Protein AF-A0A959GYQ3-F1 (afdb_monomer_lite)

Foldseek 3Di:
DEELLPVVVVVVCCVVQVVCCVVPVDDDDDDYPPDADQQAPDPVGHPVVPDDPVNNVSNVVRPNLVSVLVVCCVVVVDPNVVSVVVVVVVVVVVVVVVVVVVVVVCVVVVD

Sequence (111 aa):
TVKAWDYPALCQAYQDGIGAMRKTHRPAVFHIQEVTQQLGHSTSGDHRRYKSPERLAFEEAYDCNRRMADWIVASGIAAADEVETIQAEAKQEAGEAARRAYRAYHDRVGG

Secondary structure (DSSP, 8-state):
-EETT-HHHHHHHHHHHHHHHHHH-------EES----S-SSTT--GGGTS-HHHHHHHHHT-HHHHHHHHHHHTTSS-HHHHHHHHHHHHHHHHHHHHHHHHHHHHHH--

pLDDT: mean 95.06, std 6.35, range [51.12, 98.56]

Radius of gyration: 19.45 Å; chains: 1; bounding box: 42×36×54 Å

Structure (mmCIF, N/CA/C/O backbone):
data_AF-A0A959GYQ3-F1
#
_entry.id   AF-A0A959GYQ3-F1
#
loop_
_atom_site.group_PDB
_atom_site.id
_atom_site.type_symbol
_atom_site.label_atom_id
_atom_site.label_alt_id
_atom_site.label_comp_id
_atom_site.label_asym_id
_atom_site.label_entity_id
_atom_site.label_seq_id
_atom_site.pdbx_PDB_ins_code
_atom_site.Cartn_x
_atom_site.Cartn_y
_atom_site.Cartn_z
_atom_site.occupancy
_atom_site.B_iso_or_equiv
_atom_site.auth_seq_id
_atom_site.auth_comp_id
_atom_site.auth_asym_id
_atom_site.auth_atom_id
_atom_site.pdbx_PDB_model_num
ATOM 1 N N . THR A 1 1 ? -2.364 5.996 17.010 1.00 94.69 1 THR A N 1
ATOM 2 C CA . THR A 1 1 ? -1.274 5.432 16.190 1.00 94.69 1 THR A CA 1
ATOM 3 C C . THR A 1 1 ? -1.659 4.035 15.776 1.00 94.69 1 THR A C 1
ATOM 5 O O . THR A 1 1 ? -2.211 3.343 16.619 1.00 94.69 1 THR A O 1
ATOM 8 N N . VAL A 1 2 ? -1.419 3.641 14.524 1.00 97.38 2 VAL A N 1
ATOM 9 C CA . VAL A 1 2 ? -1.805 2.321 13.975 1.00 97.38 2 VAL A CA 1
ATOM 10 C C . VAL A 1 2 ? -0.711 1.811 13.031 1.00 97.38 2 VAL A C 1
ATOM 12 O O . VAL A 1 2 ? 0.047 2.621 12.496 1.00 97.38 2 VAL A O 1
ATOM 15 N N . LYS A 1 3 ? -0.593 0.493 12.845 1.00 98.06 3 LYS A N 1
ATOM 16 C CA . LYS A 1 3 ? 0.348 -0.115 11.890 1.00 98.06 3 LYS A CA 1
ATOM 17 C C . LYS A 1 3 ? -0.231 -0.117 10.474 1.00 98.06 3 LYS A C 1
ATOM 19 O O . LYS A 1 3 ? -1.415 -0.366 10.293 1.00 98.06 3 LYS A O 1
ATOM 24 N N . ALA A 1 4 ? 0.607 0.149 9.476 1.00 97.44 4 ALA A N 1
ATOM 25 C CA . ALA A 1 4 ? 0.194 0.295 8.078 1.00 97.44 4 ALA A CA 1
ATOM 26 C C . ALA A 1 4 ? -0.340 -0.994 7.436 1.00 97.44 4 ALA A C 1
ATOM 28 O O . ALA A 1 4 ? -1.083 -0.928 6.464 1.00 97.44 4 ALA A O 1
ATOM 29 N N . TRP A 1 5 ? 0.057 -2.151 7.959 1.00 96.94 5 TRP A N 1
ATOM 30 C CA . TRP A 1 5 ? -0.331 -3.465 7.449 1.00 96.94 5 TRP A CA 1
ATOM 31 C C . TRP A 1 5 ? -1.527 -4.076 8.205 1.00 96.94 5 TRP A C 1
ATOM 33 O O . TRP A 1 5 ? -2.019 -5.129 7.807 1.00 96.94 5 TRP A O 1
ATOM 43 N N . ASP A 1 6 ? -2.007 -3.430 9.277 1.00 97.50 6 ASP A N 1
ATOM 44 C CA . ASP A 1 6 ? -3.168 -3.863 10.067 1.00 97.50 6 ASP A CA 1
ATOM 45 C C . ASP A 1 6 ? -4.440 -3.179 9.547 1.00 97.50 6 ASP A C 1
ATOM 47 O O . ASP A 1 6 ? -4.909 -2.166 10.075 1.00 97.50 6 ASP A O 1
ATOM 51 N N . TYR A 1 7 ? -4.972 -3.714 8.448 1.00 97.06 7 TYR A N 1
ATOM 52 C CA . TYR A 1 7 ? -6.160 -3.181 7.781 1.00 97.06 7 TYR A CA 1
ATOM 53 C C . TYR A 1 7 ? -7.400 -3.093 8.686 1.00 97.06 7 TYR A C 1
ATOM 55 O O . TYR A 1 7 ? -8.036 -2.034 8.677 1.00 97.06 7 TYR A O 1
ATOM 63 N N . PRO A 1 8 ? -7.734 -4.103 9.519 1.00 96.56 8 PRO A N 1
ATOM 64 C CA . PRO A 1 8 ? -8.810 -3.972 10.498 1.00 96.56 8 PRO A CA 1
ATOM 65 C C . PRO A 1 8 ? -8.632 -2.765 11.427 1.00 96.56 8 PRO A C 1
ATOM 67 O O . PRO A 1 8 ? -9.551 -1.952 11.565 1.00 96.56 8 PRO A O 1
ATOM 70 N N . ALA A 1 9 ? -7.448 -2.600 12.030 1.00 97.69 9 ALA A N 1
ATOM 71 C CA . ALA A 1 9 ? -7.199 -1.491 12.946 1.00 97.69 9 ALA A CA 1
ATOM 72 C C . ALA A 1 9 ? -7.190 -0.132 12.231 1.00 97.69 9 ALA A C 1
ATOM 74 O O . ALA A 1 9 ? -7.633 0.865 12.807 1.00 97.69 9 ALA A O 1
ATOM 75 N N . LEU A 1 10 ? -6.717 -0.073 10.981 1.00 98.00 10 LEU A N 1
ATOM 76 C CA . LEU A 1 10 ? -6.777 1.133 10.152 1.00 98.00 10 LEU A CA 1
ATOM 77 C C . LEU A 1 10 ? -8.225 1.538 9.878 1.00 98.00 10 LEU A C 1
ATOM 79 O O . LEU A 1 10 ? -8.593 2.686 10.137 1.00 98.00 10 LEU A O 1
ATOM 83 N N . CYS A 1 11 ? -9.055 0.602 9.409 1.00 97.50 11 CYS A N 1
ATOM 84 C CA . CYS A 1 11 ? -10.473 0.846 9.166 1.00 97.50 11 CYS A CA 1
ATOM 85 C C . CYS A 1 11 ? -11.171 1.352 10.432 1.00 97.50 11 CYS A C 1
ATOM 87 O O . CYS A 1 11 ? -11.847 2.379 10.374 1.00 97.50 11 CYS A O 1
ATOM 89 N N . GLN A 1 12 ? -10.948 0.693 11.572 1.00 98.00 12 GLN A N 1
ATOM 90 C CA . GLN A 1 12 ? -11.537 1.092 12.849 1.00 98.00 12 GLN A CA 1
ATOM 91 C C . GLN A 1 12 ? -11.087 2.499 13.268 1.00 98.00 12 GLN A C 1
ATOM 93 O O . GLN A 1 12 ? -11.917 3.365 13.545 1.00 98.00 12 GLN A O 1
ATOM 98 N N . ALA A 1 13 ? -9.777 2.768 13.250 1.00 97.94 13 ALA A N 1
ATOM 99 C CA . ALA A 1 13 ? -9.236 4.068 13.632 1.00 97.94 13 ALA A CA 1
ATOM 100 C C . ALA A 1 13 ? -9.780 5.202 12.756 1.00 97.94 13 ALA A C 1
ATOM 102 O O . ALA A 1 13 ? -10.132 6.265 13.275 1.00 97.94 13 ALA A O 1
ATOM 103 N N . TYR A 1 14 ? -9.876 4.986 11.440 1.00 98.19 14 TYR A N 1
ATOM 104 C CA . TYR A 1 14 ? -10.447 5.978 10.537 1.00 98.19 14 TYR A CA 1
ATOM 105 C C . TYR A 1 14 ? -11.939 6.184 10.788 1.00 98.19 14 TYR A C 1
ATOM 107 O O . TYR A 1 14 ? -12.368 7.333 10.872 1.00 98.19 14 TYR A O 1
ATOM 115 N N . GLN A 1 15 ? -12.722 5.117 10.957 1.00 98.25 15 GLN A N 1
ATOM 116 C CA . GLN A 1 15 ? -14.156 5.221 11.239 1.00 98.25 15 GLN A CA 1
ATOM 117 C C . GLN A 1 15 ? -14.424 6.006 12.529 1.00 98.25 15 GLN A C 1
ATOM 119 O O . GLN A 1 15 ? -15.172 6.989 12.504 1.00 98.25 15 GLN A O 1
ATOM 124 N N . ASP A 1 16 ? -13.757 5.645 13.625 1.00 97.75 16 ASP A N 1
ATOM 125 C CA . ASP A 1 16 ? -13.942 6.292 14.925 1.00 97.75 16 ASP A CA 1
ATOM 126 C C . ASP A 1 16 ? -13.477 7.745 14.907 1.00 97.75 16 ASP A C 1
ATOM 128 O O . ASP A 1 16 ? -14.197 8.654 15.335 1.00 97.75 16 ASP A O 1
ATOM 132 N N . GLY A 1 17 ? -12.277 7.984 14.373 1.00 97.56 17 GLY A N 1
ATOM 133 C CA . GLY A 1 17 ? -11.697 9.316 14.321 1.00 97.56 17 GLY A CA 1
ATOM 134 C C . GLY A 1 17 ? -12.511 10.254 13.432 1.00 97.56 17 GLY A C 1
ATOM 135 O O . GLY A 1 17 ? -12.835 11.364 13.852 1.00 97.56 17 GLY A O 1
ATOM 136 N N . ILE A 1 18 ? -12.927 9.809 12.241 1.00 98.19 18 ILE A N 1
ATOM 137 C CA . ILE A 1 18 ? -13.803 10.596 11.358 1.00 98.19 18 ILE A CA 1
ATOM 138 C C . ILE A 1 18 ? -15.158 10.848 12.024 1.00 98.19 18 ILE A C 1
ATOM 140 O O . ILE A 1 18 ? -15.658 11.975 11.977 1.00 98.19 18 ILE A O 1
ATOM 144 N N . GLY A 1 19 ? -15.737 9.840 12.681 1.00 98.38 19 GLY A N 1
ATOM 145 C CA . GLY A 1 19 ? -16.982 9.982 13.433 1.00 98.38 19 GLY A CA 1
ATOM 146 C C . GLY A 1 19 ? -16.887 11.048 14.528 1.00 98.38 19 GLY A C 1
ATOM 147 O O . GLY A 1 19 ? -17.776 11.895 14.651 1.00 98.38 19 GLY A O 1
ATOM 148 N N . ALA A 1 20 ? -15.788 11.065 15.284 1.00 98.12 20 ALA A N 1
ATOM 149 C CA . ALA A 1 20 ? -15.531 12.072 16.308 1.00 98.12 20 ALA A CA 1
ATOM 150 C C . ALA A 1 20 ? -15.340 13.475 15.712 1.00 98.12 20 ALA A C 1
ATOM 152 O O . ALA A 1 20 ? -15.937 14.436 16.206 1.00 98.12 20 ALA A O 1
ATOM 153 N N . MET A 1 21 ? -14.567 13.609 14.627 1.00 98.50 21 MET A N 1
ATOM 154 C CA . MET A 1 21 ? -14.354 14.898 13.955 1.00 98.50 21 MET A CA 1
ATOM 155 C C . MET A 1 21 ? -15.667 15.484 13.422 1.00 98.50 21 MET A C 1
ATOM 157 O O . MET A 1 21 ? -15.913 16.674 13.589 1.00 98.50 21 MET A O 1
ATOM 161 N N . ARG A 1 22 ? -16.550 14.659 12.840 1.00 98.31 22 ARG A N 1
ATOM 162 C CA . ARG A 1 22 ? -17.858 15.112 12.330 1.00 98.31 22 ARG A CA 1
ATOM 163 C C . ARG A 1 22 ? -18.792 15.624 13.425 1.00 98.31 22 ARG A C 1
ATOM 165 O O . ARG A 1 22 ? -19.571 16.528 13.161 1.00 98.31 22 ARG A O 1
ATOM 172 N N . LYS A 1 23 ? -18.724 15.053 14.631 1.00 98.25 23 LYS A N 1
ATOM 173 C CA . LYS A 1 23 ? -19.550 15.470 15.780 1.00 98.25 23 LYS A CA 1
ATOM 174 C C . LYS A 1 23 ? -18.988 16.696 16.494 1.00 98.25 23 LYS A C 1
ATOM 176 O O . LYS A 1 23 ? -19.741 17.522 16.989 1.00 98.25 23 LYS A O 1
ATOM 181 N N . THR A 1 24 ? -17.665 16.769 16.609 1.00 98.06 24 THR A N 1
ATOM 182 C CA . THR A 1 24 ? -16.990 17.759 17.463 1.00 98.06 24 THR A CA 1
ATOM 183 C C . THR A 1 24 ? -16.411 18.936 16.691 1.00 98.06 24 THR A C 1
ATOM 185 O O . THR A 1 24 ? -16.051 19.933 17.308 1.00 98.06 24 THR A O 1
ATOM 188 N N . HIS A 1 25 ? -16.276 18.817 15.367 1.00 97.38 25 HIS A N 1
ATOM 189 C CA . HIS A 1 25 ? -15.579 19.766 14.493 1.00 97.38 25 HIS A CA 1
ATOM 190 C C . HIS A 1 25 ? -14.126 20.053 14.908 1.00 97.38 25 HIS A C 1
ATOM 192 O O . HIS A 1 25 ? -13.551 21.074 14.534 1.00 97.38 25 HIS A O 1
ATOM 198 N N . ARG A 1 26 ? -13.508 19.146 15.672 1.00 98.06 26 ARG A N 1
ATOM 199 C CA . ARG A 1 26 ? -12.102 19.235 16.077 1.00 98.06 26 ARG A CA 1
ATOM 200 C C . ARG A 1 26 ? -11.246 18.378 15.146 1.00 98.06 26 ARG A C 1
ATOM 202 O O . ARG A 1 26 ? -11.641 17.246 14.883 1.00 98.06 26 ARG A O 1
ATOM 209 N N . PRO A 1 27 ? -10.087 18.862 14.671 1.00 97.38 27 PRO A N 1
ATOM 210 C CA . PRO A 1 27 ? -9.201 18.069 13.827 1.00 97.38 27 PRO A CA 1
ATOM 211 C C . PRO A 1 27 ? -8.534 16.933 14.615 1.00 97.38 27 PRO A C 1
ATOM 213 O O . PRO A 1 27 ? -8.300 17.049 15.821 1.00 97.38 27 PRO A O 1
ATOM 216 N N . ALA A 1 28 ? -8.182 15.856 13.912 1.00 95.94 28 ALA A N 1
ATOM 217 C CA . ALA A 1 28 ? -7.421 14.727 14.438 1.00 95.94 28 ALA A CA 1
ATOM 218 C C . ALA A 1 28 ? -6.178 14.453 13.578 1.00 95.94 28 ALA A C 1
ATOM 220 O 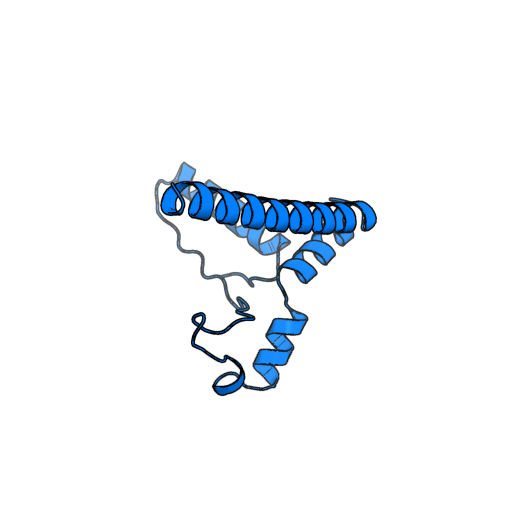O . ALA A 1 28 ? -6.154 14.756 12.385 1.00 95.94 28 ALA A O 1
ATOM 221 N N . VAL A 1 29 ? -5.153 13.850 14.186 1.00 97.44 29 VAL A N 1
ATOM 222 C CA . VAL A 1 29 ? -3.930 13.403 13.505 1.00 97.44 29 VAL A CA 1
ATOM 223 C C . VAL A 1 29 ? -3.809 11.889 13.647 1.00 97.44 29 VAL A C 1
ATOM 225 O O . VAL A 1 29 ? -3.795 11.362 14.760 1.00 97.44 29 VAL A O 1
ATOM 228 N N . PHE A 1 30 ? -3.674 11.189 12.520 1.00 97.88 30 PHE A N 1
ATOM 229 C CA . PHE A 1 30 ? -3.430 9.749 12.483 1.00 97.88 30 PHE A CA 1
ATOM 230 C C . PHE A 1 30 ? -1.956 9.483 12.187 1.00 97.88 30 PHE A C 1
ATOM 232 O O . PHE A 1 30 ? -1.486 9.702 11.076 1.00 97.88 30 PHE A O 1
ATOM 239 N N . HIS A 1 31 ? -1.219 8.989 13.181 1.00 98.12 31 HIS A N 1
ATOM 240 C CA . HIS A 1 31 ? 0.143 8.508 12.966 1.00 98.12 31 HIS A CA 1
ATOM 241 C C . HIS A 1 31 ? 0.101 7.040 12.533 1.00 98.12 31 HIS A C 1
ATOM 243 O O . HIS A 1 31 ? -0.160 6.155 13.356 1.00 98.12 31 HIS A O 1
ATOM 249 N N . ILE A 1 32 ? 0.336 6.801 11.243 1.00 98.19 32 ILE A N 1
ATOM 250 C CA . ILE A 1 32 ? 0.446 5.459 10.671 1.00 98.19 32 ILE A CA 1
ATOM 251 C C . ILE A 1 32 ? 1.919 5.062 10.644 1.00 98.19 32 ILE A C 1
ATOM 253 O O . ILE A 1 32 ? 2.756 5.771 10.089 1.00 98.19 32 ILE A O 1
ATOM 257 N N . GLN A 1 33 ? 2.236 3.952 11.295 1.00 97.69 33 GLN A N 1
ATOM 258 C CA . GLN A 1 33 ? 3.595 3.458 11.483 1.00 97.69 33 GLN A CA 1
ATOM 259 C C . GLN A 1 33 ? 3.877 2.265 10.583 1.00 97.69 33 GLN A C 1
ATOM 261 O O . GLN A 1 33 ? 2.956 1.607 10.113 1.00 97.69 33 GLN A O 1
ATOM 266 N N . GLU A 1 34 ? 5.163 1.950 10.412 1.00 96.25 34 GLU A N 1
ATOM 267 C CA . GLU A 1 34 ? 5.605 0.755 9.679 1.00 96.25 34 GLU A CA 1
ATOM 268 C C . GLU A 1 34 ? 5.144 0.719 8.216 1.00 96.25 34 GLU A C 1
ATOM 270 O O . GLU A 1 34 ? 5.059 -0.337 7.600 1.00 96.25 34 GLU A O 1
ATOM 275 N N . VAL A 1 35 ? 4.900 1.897 7.639 1.00 95.56 35 VAL A N 1
ATOM 276 C CA . VAL A 1 35 ? 4.652 2.042 6.206 1.00 95.56 35 VAL A CA 1
ATOM 277 C C . VAL A 1 35 ? 5.890 1.564 5.445 1.00 95.56 35 VAL A C 1
ATOM 279 O O . VAL A 1 35 ? 7.029 1.924 5.774 1.00 95.56 35 VAL A O 1
ATOM 282 N N . THR A 1 36 ? 5.662 0.733 4.435 1.00 94.44 36 THR A N 1
ATOM 283 C CA . THR A 1 36 ? 6.694 0.190 3.552 1.00 94.44 36 THR A CA 1
ATOM 284 C C . THR A 1 36 ? 6.897 1.101 2.344 1.00 94.44 36 THR A C 1
ATOM 286 O O . THR A 1 36 ? 5.938 1.671 1.831 1.00 94.44 36 THR A O 1
ATOM 289 N N . GLN A 1 37 ? 8.130 1.214 1.844 1.00 92.12 37 GLN A N 1
ATOM 290 C CA . GLN A 1 37 ? 8.436 1.980 0.633 1.00 92.12 37 GLN A CA 1
ATOM 291 C C . GLN A 1 37 ? 9.349 1.161 -0.279 1.00 92.12 37 GLN A C 1
ATOM 293 O O . GLN A 1 37 ? 10.554 1.368 -0.302 1.00 92.12 37 GLN A O 1
ATOM 298 N N . GLN A 1 38 ? 8.785 0.246 -1.054 1.00 87.25 38 GLN A N 1
ATOM 299 C CA . GLN A 1 38 ? 9.562 -0.776 -1.769 1.00 87.25 38 GLN A CA 1
ATOM 300 C C . GLN A 1 38 ? 10.522 -0.239 -2.835 1.00 87.25 38 GLN A C 1
ATOM 302 O O . GLN A 1 38 ? 11.441 -0.933 -3.257 1.00 87.25 38 GLN A O 1
ATOM 307 N N . LEU A 1 39 ? 10.320 1.001 -3.277 1.00 89.44 39 LEU A N 1
ATOM 308 C CA . LEU A 1 39 ? 11.183 1.673 -4.239 1.00 89.44 39 LEU A CA 1
ATOM 309 C C . LEU A 1 39 ? 12.014 2.774 -3.568 1.00 89.44 39 LEU A C 1
ATOM 311 O O . LEU A 1 39 ? 11.798 3.154 -2.414 1.00 89.44 39 LEU A O 1
ATOM 315 N N . GLY A 1 40 ? 12.992 3.296 -4.312 1.00 88.12 40 GLY A N 1
ATOM 316 C CA . GLY A 1 40 ? 13.756 4.476 -3.910 1.00 88.12 40 GLY A CA 1
ATOM 317 C C . GLY A 1 40 ? 12.873 5.686 -3.606 1.00 88.12 40 GLY A C 1
ATOM 318 O O . GLY A 1 40 ? 11.686 5.715 -3.927 1.00 88.12 40 GLY A O 1
ATOM 319 N N . HIS A 1 41 ? 13.464 6.715 -2.992 1.00 90.25 41 HIS A N 1
ATOM 320 C CA . HIS A 1 41 ? 12.789 8.003 -2.781 1.00 90.25 41 HIS A CA 1
ATOM 321 C C . HIS A 1 41 ? 12.240 8.606 -4.086 1.00 90.25 41 HIS A C 1
ATOM 323 O O . HIS A 1 41 ? 11.203 9.260 -4.085 1.00 90.25 41 HIS A O 1
ATOM 329 N N . SER A 1 42 ? 12.923 8.349 -5.200 1.00 90.62 42 SER A N 1
ATOM 330 C CA . SER A 1 42 ? 12.538 8.759 -6.546 1.00 90.62 42 SER A CA 1
ATOM 331 C C . SER A 1 42 ? 13.117 7.783 -7.577 1.00 90.62 42 SER A C 1
ATOM 333 O O . SER A 1 42 ? 13.829 6.838 -7.226 1.00 90.62 42 SER A O 1
ATOM 335 N N . THR A 1 43 ? 12.865 8.043 -8.861 1.00 86.00 43 THR A N 1
ATOM 336 C CA . THR A 1 43 ? 13.398 7.268 -9.994 1.00 86.00 43 THR A CA 1
ATOM 337 C C . THR A 1 43 ? 14.927 7.240 -10.077 1.00 86.00 43 THR A C 1
ATOM 339 O O . THR A 1 43 ? 15.474 6.337 -10.701 1.00 86.00 43 THR A O 1
ATOM 342 N N . SER A 1 44 ? 15.631 8.186 -9.446 1.00 88.00 44 SER A N 1
ATOM 343 C CA . SER A 1 44 ? 17.101 8.231 -9.411 1.00 88.00 44 SER A CA 1
ATOM 344 C C . SER A 1 44 ? 17.718 7.550 -8.182 1.00 88.00 44 SER A C 1
ATOM 346 O O . SER A 1 44 ? 18.941 7.425 -8.1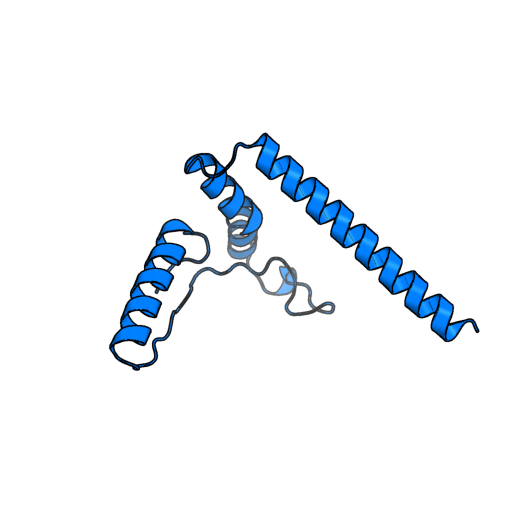00 1.00 88.00 44 SER A O 1
ATOM 348 N N . GLY A 1 45 ? 16.901 7.120 -7.214 1.00 86.38 45 GLY A N 1
ATOM 349 C CA . GLY A 1 45 ? 17.363 6.556 -5.947 1.00 86.38 45 GLY A CA 1
ATOM 350 C C . GLY A 1 45 ? 17.340 5.028 -5.918 1.00 86.38 45 GLY A C 1
ATOM 351 O O . GLY A 1 45 ? 16.324 4.410 -6.224 1.0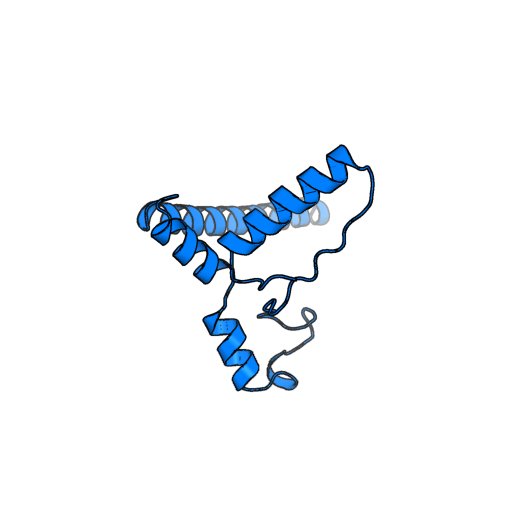0 86.38 45 GLY A O 1
ATOM 352 N N . ASP A 1 46 ? 18.428 4.414 -5.449 1.00 89.31 46 ASP A N 1
ATOM 353 C CA . ASP A 1 46 ? 18.460 2.985 -5.115 1.00 89.31 46 ASP A CA 1
ATOM 354 C C . ASP A 1 46 ? 18.344 2.798 -3.598 1.00 89.31 46 ASP A C 1
ATOM 356 O O . ASP A 1 46 ? 19.275 3.087 -2.843 1.00 89.31 46 ASP A O 1
ATOM 360 N N . HIS A 1 47 ? 17.186 2.308 -3.157 1.00 89.25 47 HIS A N 1
ATOM 361 C CA . HIS A 1 47 ? 16.866 2.097 -1.747 1.00 89.25 47 HIS A CA 1
ATOM 362 C C . HIS A 1 47 ? 17.784 1.085 -1.053 1.00 89.25 47 HIS A C 1
ATOM 364 O O . HIS A 1 47 ? 18.001 1.181 0.155 1.00 89.25 47 HIS A O 1
ATOM 370 N N . ARG A 1 48 ? 18.390 0.164 -1.809 1.00 89.44 48 ARG A N 1
ATOM 371 C CA . ARG A 1 48 ? 19.312 -0.850 -1.278 1.00 89.44 48 ARG A CA 1
ATOM 372 C C . ARG A 1 48 ? 20.630 -0.249 -0.787 1.00 89.44 48 ARG A C 1
ATOM 374 O O . ARG A 1 48 ? 21.374 -0.913 -0.080 1.00 89.44 48 ARG A O 1
ATOM 381 N N . ARG A 1 49 ? 20.923 1.009 -1.139 1.00 92.38 49 ARG A N 1
ATOM 382 C CA . ARG A 1 49 ? 22.130 1.720 -0.685 1.00 92.38 49 ARG A CA 1
ATOM 383 C C . ARG A 1 49 ? 22.029 2.251 0.742 1.00 92.38 49 ARG A C 1
ATOM 385 O O . ARG A 1 49 ? 23.059 2.541 1.336 1.00 92.38 49 ARG A O 1
ATOM 392 N N . TYR A 1 50 ? 20.816 2.438 1.262 1.00 91.69 50 TYR A N 1
ATOM 393 C CA . TYR A 1 50 ? 20.601 3.091 2.560 1.00 91.69 50 TYR A CA 1
ATOM 394 C C . TYR A 1 50 ? 19.637 2.350 3.489 1.00 91.69 50 TYR A C 1
ATOM 396 O O . TYR A 1 50 ? 19.545 2.698 4.664 1.00 91.69 50 TYR A O 1
ATOM 404 N N . LYS A 1 51 ? 18.911 1.338 3.003 1.00 94.75 51 LYS A N 1
ATOM 405 C CA . LYS A 1 51 ? 18.103 0.462 3.856 1.00 94.75 51 LYS A CA 1
ATOM 406 C C . LYS A 1 51 ? 18.923 -0.734 4.308 1.00 94.75 51 LYS A C 1
ATOM 408 O O . LYS A 1 51 ? 19.642 -1.330 3.511 1.00 94.75 51 LYS A O 1
ATOM 413 N N . SER A 1 52 ? 18.782 -1.091 5.580 1.00 96.88 52 SER A N 1
ATOM 414 C CA . SER A 1 52 ? 19.402 -2.300 6.113 1.00 96.88 52 SER A CA 1
ATOM 415 C C . SER A 1 52 ? 18.738 -3.560 5.535 1.00 96.88 52 SER A C 1
ATOM 417 O O . SER A 1 52 ? 17.571 -3.498 5.127 1.00 96.88 52 SER A O 1
ATOM 419 N N . PRO A 1 53 ? 19.432 -4.712 5.522 1.00 96.50 53 PRO A N 1
ATOM 420 C CA . PRO A 1 53 ? 18.846 -5.983 5.097 1.00 96.50 53 PRO A CA 1
ATOM 421 C C . PRO A 1 53 ? 17.556 -6.333 5.851 1.00 96.50 53 PRO A C 1
ATOM 423 O O . PRO A 1 53 ? 16.588 -6.782 5.243 1.00 96.50 53 PRO A O 1
ATOM 426 N N . GLU A 1 54 ? 17.500 -6.050 7.154 1.00 97.00 54 GLU A N 1
ATOM 427 C CA . GLU A 1 54 ? 16.320 -6.295 7.991 1.00 97.00 54 GLU A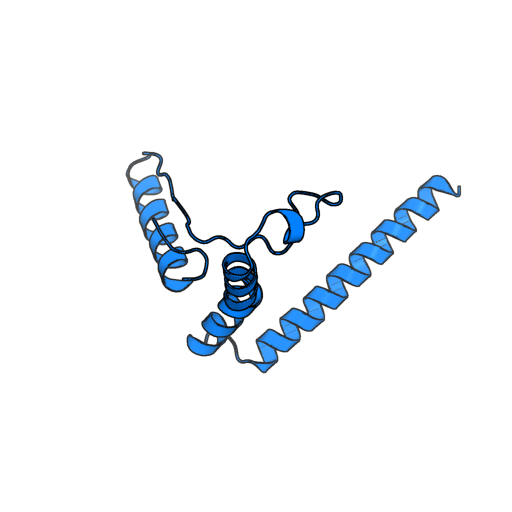 CA 1
ATOM 428 C C . GLU A 1 54 ? 15.142 -5.427 7.548 1.00 97.00 54 GLU A C 1
ATOM 430 O O . GLU A 1 54 ? 14.006 -5.896 7.484 1.00 97.00 54 GLU A O 1
ATOM 435 N N . ARG A 1 55 ? 15.406 -4.161 7.194 1.00 95.94 55 ARG A N 1
ATOM 436 C CA . ARG A 1 55 ? 14.374 -3.257 6.683 1.00 95.94 55 ARG A CA 1
ATOM 437 C C . ARG A 1 55 ? 13.864 -3.700 5.313 1.00 95.94 55 ARG A C 1
ATOM 439 O O . ARG A 1 55 ? 12.666 -3.597 5.071 1.00 95.94 55 ARG A O 1
ATOM 446 N N . LEU A 1 56 ? 14.740 -4.179 4.431 1.00 95.56 56 LEU A N 1
ATOM 447 C CA . LEU A 1 56 ? 14.344 -4.703 3.120 1.00 95.56 56 LEU A CA 1
ATOM 448 C C . LEU A 1 56 ? 13.460 -5.948 3.268 1.00 95.56 56 LEU A C 1
ATOM 450 O O . LEU A 1 56 ? 12.378 -5.995 2.691 1.00 95.56 56 LEU A O 1
ATOM 454 N N . ALA A 1 57 ? 13.872 -6.897 4.114 1.00 95.88 57 ALA A N 1
ATOM 455 C CA . ALA A 1 57 ? 13.094 -8.099 4.406 1.00 95.88 57 ALA A CA 1
ATOM 456 C C . ALA A 1 57 ? 11.734 -7.766 5.041 1.00 95.88 57 ALA A C 1
ATOM 458 O O . ALA A 1 57 ? 10.719 -8.360 4.683 1.00 95.88 57 ALA A O 1
ATOM 459 N N . PHE A 1 58 ? 11.693 -6.780 5.946 1.00 96.38 58 PHE A N 1
ATOM 460 C CA . PHE A 1 58 ? 10.441 -6.275 6.506 1.00 96.38 58 PHE A CA 1
ATOM 461 C C . PHE A 1 58 ? 9.511 -5.727 5.413 1.00 96.38 58 PHE A C 1
ATOM 463 O O . PHE A 1 58 ? 8.337 -6.077 5.378 1.00 96.38 58 PHE A O 1
ATOM 470 N N . GLU A 1 59 ? 10.010 -4.884 4.507 1.00 96.12 59 GLU A N 1
ATOM 471 C CA . GLU A 1 59 ? 9.168 -4.274 3.470 1.00 96.12 59 GLU A CA 1
ATOM 472 C C . GLU A 1 59 ? 8.652 -5.272 2.429 1.00 96.12 59 GLU A C 1
ATOM 474 O O . GLU A 1 59 ? 7.558 -5.083 1.899 1.00 96.12 59 GLU A O 1
ATOM 479 N N . GLU A 1 60 ? 9.407 -6.334 2.155 1.00 94.00 60 GLU A N 1
ATOM 480 C CA . GLU A 1 60 ? 8.953 -7.437 1.309 1.00 94.00 60 GLU A CA 1
ATOM 481 C C . GLU A 1 60 ? 7.901 -8.298 2.021 1.00 94.00 60 GLU A C 1
ATOM 483 O O . GLU A 1 60 ? 6.872 -8.650 1.439 1.00 94.00 60 GLU A O 1
ATOM 488 N N . ALA A 1 61 ? 8.125 -8.601 3.303 1.00 95.06 61 ALA A N 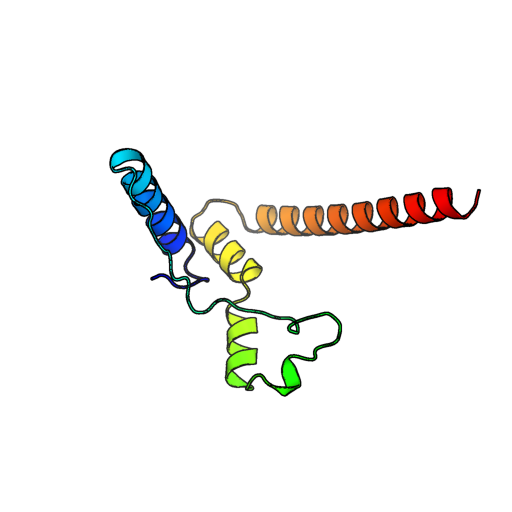1
ATOM 489 C CA . ALA A 1 61 ? 7.189 -9.375 4.108 1.00 95.06 61 ALA A CA 1
ATOM 490 C C . ALA A 1 61 ? 5.872 -8.627 4.356 1.00 95.06 61 ALA A C 1
ATOM 492 O O . ALA A 1 61 ? 4.829 -9.267 4.462 1.00 95.06 61 ALA A O 1
ATOM 493 N N . TYR A 1 62 ? 5.896 -7.300 4.456 1.00 96.44 62 TYR A N 1
ATOM 494 C CA . TYR A 1 62 ? 4.727 -6.463 4.745 1.00 96.44 62 TYR A CA 1
ATOM 495 C C . TYR A 1 62 ? 4.307 -5.591 3.556 1.00 96.44 62 TYR A C 1
ATOM 497 O O . TYR A 1 62 ? 3.730 -4.523 3.752 1.00 96.44 62 TYR A O 1
ATOM 505 N N . ASP A 1 63 ? 4.562 -6.059 2.330 1.00 95.31 63 ASP A N 1
ATOM 506 C CA . ASP A 1 63 ? 3.980 -5.492 1.110 1.00 95.31 63 ASP A CA 1
ATOM 507 C C . ASP A 1 63 ? 2.475 -5.246 1.303 1.00 95.31 63 ASP A C 1
ATOM 509 O O . ASP A 1 63 ? 1.725 -6.152 1.680 1.00 95.31 63 ASP A O 1
ATOM 513 N N . CYS A 1 64 ? 2.037 -4.011 1.058 1.00 95.06 64 CYS A N 1
ATOM 514 C CA . CYS A 1 64 ? 0.661 -3.608 1.312 1.00 95.06 64 CYS A CA 1
ATOM 515 C C . CYS A 1 64 ? -0.345 -4.358 0.429 1.00 95.06 64 CYS A C 1
ATOM 517 O O . CYS A 1 64 ? -1.394 -4.759 0.918 1.00 95.06 64 CYS A O 1
ATOM 519 N N . ASN A 1 65 ? -0.033 -4.628 -0.836 1.00 94.31 65 ASN A N 1
ATOM 520 C CA . ASN A 1 65 ? -0.940 -5.360 -1.717 1.00 94.31 65 ASN A CA 1
ATOM 521 C C . ASN A 1 65 ? -1.098 -6.814 -1.262 1.00 94.31 65 ASN A C 1
ATOM 523 O O . ASN A 1 65 ? -2.216 -7.323 -1.235 1.00 94.31 65 ASN A O 1
ATOM 527 N N . ARG A 1 66 ? -0.006 -7.463 -0.839 1.00 94.69 66 ARG A N 1
ATOM 528 C CA . ARG A 1 66 ? -0.036 -8.829 -0.295 1.00 94.69 66 ARG A CA 1
ATOM 529 C C . ARG A 1 66 ? -0.818 -8.884 1.011 1.00 94.69 66 ARG A C 1
ATOM 531 O O . ARG A 1 66 ? -1.721 -9.697 1.143 1.00 94.69 66 ARG A O 1
ATOM 538 N N . ARG A 1 67 ? -0.524 -7.984 1.955 1.00 96.62 67 ARG A N 1
ATOM 539 C CA . ARG A 1 67 ? -1.212 -7.952 3.256 1.00 96.62 67 ARG A CA 1
ATOM 540 C C . ARG A 1 67 ? -2.687 -7.588 3.129 1.00 96.62 67 ARG A C 1
ATOM 542 O O . ARG A 1 67 ? -3.504 -8.136 3.862 1.00 96.62 67 ARG A O 1
ATOM 549 N N . MET A 1 68 ? -3.034 -6.719 2.183 1.00 96.75 68 MET A N 1
ATOM 550 C CA . MET A 1 68 ? -4.424 -6.404 1.868 1.00 96.75 68 MET A CA 1
ATOM 551 C C . MET A 1 68 ? -5.146 -7.607 1.263 1.00 96.75 68 MET A C 1
ATOM 553 O O . MET A 1 68 ? -6.254 -7.910 1.691 1.00 96.75 68 MET A O 1
ATOM 557 N N . ALA A 1 69 ? -4.525 -8.303 0.305 1.00 97.56 69 ALA A N 1
ATOM 558 C CA . ALA A 1 69 ? -5.083 -9.516 -0.288 1.00 97.56 69 ALA A CA 1
ATOM 559 C C . ALA A 1 69 ? -5.311 -10.606 0.772 1.00 97.56 69 ALA A C 1
ATOM 561 O O . ALA A 1 69 ? -6.420 -11.130 0.871 1.00 97.56 69 ALA A O 1
ATOM 562 N N . ASP A 1 70 ? -4.307 -10.871 1.618 1.00 97.19 70 ASP A N 1
ATOM 563 C CA . ASP A 1 70 ? -4.410 -11.811 2.741 1.00 97.19 70 ASP A CA 1
ATOM 564 C C . ASP A 1 70 ? -5.595 -11.451 3.649 1.00 97.19 70 ASP A C 1
ATOM 566 O O . ASP A 1 70 ? -6.397 -12.311 4.013 1.00 97.19 70 ASP A O 1
ATOM 570 N N . TRP A 1 71 ? -5.726 -10.168 4.003 1.00 97.88 71 TRP A N 1
ATOM 571 C CA . TRP A 1 71 ? -6.811 -9.685 4.850 1.00 97.88 71 TRP A CA 1
ATOM 572 C C . TRP A 1 71 ? -8.186 -9.840 4.191 1.00 97.88 71 TRP A C 1
ATOM 574 O O . TRP A 1 71 ? -9.113 -10.318 4.846 1.00 97.88 71 TRP A O 1
ATOM 584 N N . ILE A 1 72 ? -8.330 -9.467 2.918 1.00 98.06 72 ILE A N 1
ATOM 585 C CA . ILE A 1 72 ? -9.587 -9.576 2.160 1.00 98.06 72 ILE A CA 1
ATOM 586 C C . ILE A 1 72 ? -10.074 -11.027 2.136 1.00 98.06 72 ILE A C 1
ATOM 588 O O . ILE A 1 72 ? -11.237 -11.287 2.451 1.00 98.06 72 ILE A O 1
ATOM 592 N N . VAL A 1 73 ? -9.176 -11.969 1.841 1.00 98.12 73 VAL A N 1
ATOM 593 C CA . VAL A 1 73 ? -9.509 -13.398 1.802 1.00 98.12 73 VAL A CA 1
ATOM 594 C C . VAL A 1 73 ? -9.827 -13.919 3.203 1.00 98.12 73 VAL A C 1
ATOM 596 O O . VAL A 1 73 ? -10.858 -14.555 3.409 1.00 98.12 73 VAL A O 1
ATOM 599 N N . ALA A 1 74 ? -8.989 -13.609 4.197 1.00 97.75 74 ALA A N 1
ATOM 600 C CA . ALA A 1 74 ? -9.182 -14.074 5.572 1.00 97.75 74 ALA A CA 1
ATOM 601 C C . ALA A 1 74 ? -10.466 -13.533 6.226 1.00 97.75 74 ALA A C 1
ATOM 603 O O . ALA A 1 74 ? -11.030 -14.181 7.105 1.00 97.75 74 ALA A O 1
ATOM 604 N N . SER A 1 75 ? -10.928 -12.352 5.810 1.00 97.06 75 SER A N 1
ATOM 605 C CA . SER A 1 75 ? -12.175 -11.743 6.286 1.00 97.06 75 SER A CA 1
ATOM 606 C C . SER A 1 75 ? -13.409 -12.147 5.474 1.00 97.06 75 SER A C 1
ATOM 608 O O . SER A 1 75 ? -14.518 -11.756 5.836 1.00 97.06 75 SER A O 1
ATOM 610 N N . GLY A 1 76 ? -13.241 -12.936 4.406 1.00 97.19 76 GLY A N 1
ATOM 611 C CA . GLY A 1 76 ? -14.336 -13.367 3.536 1.00 97.19 76 GLY A CA 1
ATOM 612 C C . GLY A 1 76 ? -14.952 -12.235 2.710 1.00 97.19 76 GLY A C 1
ATOM 613 O O . GLY A 1 76 ? -16.099 -12.355 2.290 1.00 97.19 76 GLY A O 1
ATOM 614 N N . ILE A 1 77 ? -14.220 -11.134 2.499 1.00 97.25 77 ILE A N 1
ATOM 615 C CA . ILE A 1 77 ? -14.671 -10.006 1.668 1.00 97.25 77 ILE A CA 1
ATOM 616 C C . ILE A 1 77 ? -14.699 -10.406 0.187 1.00 97.25 77 ILE A C 1
ATOM 618 O O . ILE A 1 77 ? -15.595 -9.982 -0.537 1.00 97.25 77 ILE A O 1
ATOM 622 N N . ALA A 1 78 ? -13.728 -11.209 -0.246 1.00 98.00 78 ALA A N 1
ATOM 623 C CA . ALA A 1 78 ? -13.666 -11.800 -1.578 1.00 98.00 78 ALA A CA 1
ATOM 624 C C . ALA A 1 78 ? -12.915 -13.136 -1.519 1.00 98.00 78 ALA A C 1
ATOM 626 O O . ALA A 1 78 ? -12.093 -13.358 -0.622 1.00 98.00 78 ALA A O 1
ATOM 627 N N . ALA A 1 79 ? -13.184 -14.018 -2.475 1.00 98.19 79 ALA A N 1
ATOM 628 C CA . ALA A 1 79 ? -12.437 -15.252 -2.656 1.00 98.19 79 ALA A CA 1
ATOM 629 C C . ALA A 1 79 ? -11.061 -14.991 -3.301 1.00 98.19 79 ALA A C 1
ATOM 631 O O . ALA A 1 79 ? -10.795 -13.933 -3.875 1.00 98.19 79 ALA A O 1
ATOM 632 N N . ALA A 1 80 ? -10.148 -15.957 -3.177 1.00 97.88 80 ALA A N 1
ATOM 633 C CA . ALA A 1 80 ? -8.778 -15.805 -3.670 1.00 97.88 80 ALA A CA 1
ATOM 634 C C . ALA A 1 80 ? -8.717 -15.621 -5.199 1.00 97.88 80 ALA A C 1
ATOM 636 O O . ALA A 1 80 ? -7.949 -14.795 -5.685 1.00 97.88 80 ALA A O 1
ATOM 637 N N . ASP A 1 81 ? -9.563 -16.331 -5.943 1.00 98.25 81 ASP A N 1
ATOM 638 C CA . ASP A 1 81 ? -9.697 -16.226 -7.399 1.00 98.25 81 ASP A CA 1
ATOM 639 C C . ASP A 1 81 ? -10.267 -14.869 -7.842 1.00 98.25 81 ASP A C 1
ATOM 641 O O . ASP A 1 81 ? -9.830 -14.306 -8.848 1.00 98.25 81 ASP A O 1
ATOM 645 N N . GLU A 1 82 ? -11.191 -14.295 -7.068 1.00 98.38 82 GLU A N 1
ATOM 646 C CA . GLU A 1 82 ? -11.684 -12.932 -7.295 1.00 98.38 82 GLU A CA 1
ATOM 647 C C . GLU A 1 82 ? -10.564 -11.900 -7.104 1.00 98.38 82 GLU A C 1
ATOM 649 O O . GLU A 1 82 ? -10.392 -11.004 -7.933 1.00 98.38 82 GLU A O 1
ATOM 654 N N . VAL A 1 83 ? -9.751 -12.044 -6.051 1.00 98.31 83 VAL A N 1
ATOM 655 C CA . VAL A 1 83 ? -8.594 -11.166 -5.810 1.00 98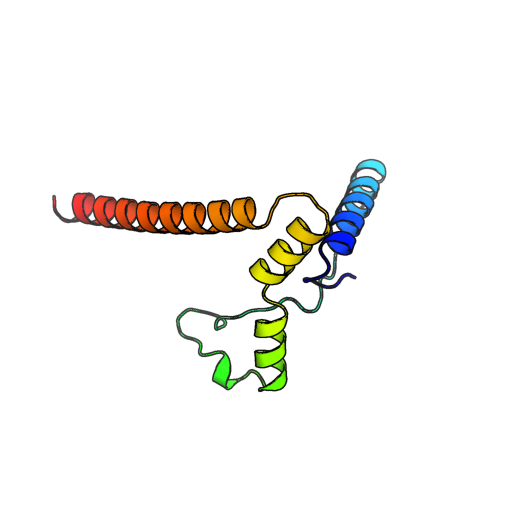.31 83 VAL A CA 1
ATOM 656 C C . VAL A 1 83 ? -7.562 -11.284 -6.934 1.00 98.31 83 VAL A C 1
ATOM 658 O O . VAL A 1 83 ? -7.062 -10.264 -7.413 1.00 98.31 83 VAL A O 1
ATOM 661 N N . GLU A 1 84 ? -7.256 -12.500 -7.389 1.00 97.88 84 GLU A N 1
ATOM 662 C CA . GLU A 1 84 ? -6.359 -12.733 -8.528 1.00 97.88 84 GLU A CA 1
ATOM 663 C C . GLU A 1 84 ? -6.895 -12.097 -9.816 1.00 97.88 84 GLU A C 1
ATOM 665 O O . GLU A 1 84 ? -6.142 -11.453 -10.554 1.00 97.88 84 GLU A O 1
ATOM 670 N N . THR A 1 85 ? -8.203 -12.214 -10.057 1.00 98.50 85 THR A N 1
ATOM 671 C CA . THR A 1 85 ? -8.871 -11.596 -11.209 1.00 98.50 85 THR A CA 1
ATOM 672 C C . THR A 1 85 ? -8.734 -10.076 -11.164 1.00 98.50 85 THR A C 1
ATOM 674 O O . THR A 1 85 ? -8.258 -9.480 -12.130 1.00 98.50 85 THR A O 1
ATOM 677 N N . ILE A 1 86 ? -9.023 -9.449 -10.018 1.00 97.88 86 ILE A N 1
ATOM 678 C CA . ILE A 1 86 ? -8.867 -7.998 -9.821 1.00 97.88 86 ILE A CA 1
ATOM 679 C C . ILE A 1 86 ? -7.422 -7.556 -10.089 1.00 97.88 86 ILE A C 1
ATOM 681 O O . ILE A 1 86 ? -7.185 -6.538 -10.741 1.00 97.88 86 ILE A O 1
ATOM 685 N N . GLN A 1 87 ? -6.429 -8.315 -9.615 1.00 97.62 87 GLN A N 1
ATOM 686 C CA . GLN A 1 87 ? -5.018 -8.000 -9.859 1.00 97.62 87 GLN A CA 1
ATOM 687 C C . GLN A 1 87 ? -4.649 -8.092 -11.346 1.00 97.62 87 GLN A C 1
ATOM 689 O O . GLN A 1 87 ? -3.910 -7.240 -11.857 1.00 97.62 87 GLN A O 1
ATOM 694 N N . ALA A 1 88 ? -5.150 -9.111 -12.048 1.00 98.12 88 ALA A N 1
ATOM 695 C CA . ALA A 1 88 ? -4.919 -9.289 -13.477 1.00 98.12 88 ALA A CA 1
ATOM 696 C C . ALA A 1 88 ? -5.548 -8.152 -14.295 1.00 98.12 88 ALA A C 1
ATOM 698 O O . ALA A 1 88 ? -4.875 -7.558 -15.145 1.00 98.12 88 ALA A O 1
ATOM 699 N N . GLU A 1 89 ? -6.796 -7.800 -13.989 1.00 98.44 89 GLU A N 1
ATOM 700 C CA . GLU A 1 89 ? -7.525 -6.702 -14.625 1.00 98.44 89 GLU A CA 1
ATOM 701 C C . GLU A 1 89 ? -6.839 -5.355 -14.378 1.00 98.44 89 GLU A C 1
ATOM 703 O O . GLU A 1 89 ? -6.576 -4.620 -15.331 1.00 98.44 89 GLU A O 1
ATOM 708 N N . ALA A 1 90 ? -6.431 -5.064 -13.138 1.00 98.19 90 ALA A N 1
ATOM 709 C CA . ALA A 1 90 ? -5.723 -3.828 -12.803 1.00 98.19 90 ALA A CA 1
ATOM 710 C C . ALA A 1 90 ? -4.401 -3.690 -13.581 1.00 98.19 90 ALA A C 1
ATOM 712 O O . ALA A 1 90 ? -4.046 -2.610 -14.067 1.00 98.19 90 ALA A O 1
ATOM 713 N N . LYS A 1 91 ? -3.665 -4.798 -13.749 1.00 98.06 91 LYS A N 1
ATOM 714 C CA . LYS A 1 91 ? -2.434 -4.824 -14.551 1.00 98.06 91 LYS A CA 1
ATOM 715 C C . LYS A 1 91 ? -2.717 -4.585 -16.033 1.00 98.06 91 LYS A C 1
ATOM 717 O O . LYS A 1 91 ? -1.960 -3.860 -16.689 1.00 98.06 91 LYS A O 1
ATOM 722 N N . GLN A 1 92 ? -3.774 -5.192 -16.569 1.00 98.56 92 GLN A N 1
ATOM 723 C CA . GLN A 1 92 ? -4.193 -4.967 -17.948 1.00 98.56 92 GLN A CA 1
ATOM 724 C C . GLN A 1 92 ? -4.579 -3.501 -18.166 1.00 98.56 92 GLN A C 1
ATOM 726 O O . GLN A 1 92 ? -4.060 -2.872 -19.092 1.00 98.56 92 GLN A O 1
ATOM 731 N N . GLU A 1 93 ? -5.416 -2.944 -17.291 1.00 98.56 93 GLU A N 1
ATOM 732 C CA . GLU A 1 93 ? -5.885 -1.562 -17.362 1.00 98.56 93 GLU A CA 1
ATOM 733 C C . GLU A 1 93 ? -4.713 -0.574 -17.343 1.00 98.56 93 GLU A C 1
ATOM 735 O O . GLU A 1 93 ? -4.612 0.290 -18.222 1.00 98.56 93 GLU A O 1
ATOM 740 N N . ALA A 1 94 ? -3.774 -0.739 -16.404 1.00 98.31 94 ALA A N 1
ATOM 741 C CA . ALA A 1 94 ? -2.581 0.098 -16.316 1.00 98.31 94 ALA A CA 1
ATOM 742 C C . ALA A 1 94 ? -1.731 0.022 -17.599 1.00 98.31 94 ALA A C 1
ATOM 744 O O . ALA A 1 94 ? -1.259 1.043 -18.110 1.00 98.31 94 ALA A O 1
ATOM 745 N N . GLY A 1 95 ? -1.569 -1.180 -18.163 1.00 98.38 95 GLY A N 1
ATOM 746 C CA . GLY A 1 95 ? -0.843 -1.386 -19.417 1.00 98.38 95 GLY A CA 1
ATOM 747 C C . GLY A 1 95 ? -1.528 -0.736 -20.623 1.00 98.38 95 GLY A C 1
ATOM 748 O O . GLY A 1 95 ? -0.867 -0.151 -21.484 1.00 98.38 95 GLY A O 1
ATOM 749 N N . GLU A 1 96 ? -2.854 -0.802 -20.699 1.00 98.38 96 GLU A N 1
ATOM 750 C CA . GLU A 1 96 ? -3.621 -0.127 -21.743 1.00 98.38 96 GLU A CA 1
ATOM 751 C C . GLU A 1 96 ? -3.579 1.393 -21.600 1.00 98.38 96 GLU A C 1
ATOM 753 O O . GLU A 1 96 ? -3.393 2.089 -22.601 1.00 98.38 96 GLU A O 1
ATOM 758 N N . ALA A 1 97 ? -3.688 1.914 -20.377 1.00 98.31 97 ALA A N 1
ATOM 759 C CA . ALA A 1 97 ? -3.570 3.339 -20.094 1.00 98.31 97 ALA A CA 1
ATOM 760 C C . ALA A 1 97 ? -2.203 3.883 -20.531 1.00 98.31 97 ALA A C 1
ATOM 762 O O . ALA A 1 97 ? -2.145 4.902 -21.223 1.00 98.31 97 ALA A O 1
ATOM 763 N N . ALA A 1 98 ? -1.118 3.163 -20.229 1.00 97.94 98 ALA A N 1
ATOM 764 C CA . ALA A 1 98 ? 0.226 3.515 -20.680 1.00 97.94 98 ALA A CA 1
ATOM 765 C C . ALA A 1 98 ? 0.328 3.564 -22.216 1.00 97.94 98 ALA A C 1
ATOM 767 O O . ALA A 1 98 ? 0.851 4.530 -22.775 1.00 97.94 98 ALA A O 1
ATOM 768 N N . ARG A 1 99 ? -0.231 2.566 -22.921 1.00 97.56 99 ARG A N 1
ATOM 769 C CA . ARG A 1 99 ? -0.266 2.549 -24.397 1.00 97.56 99 ARG A CA 1
ATOM 770 C C . ARG A 1 99 ? -1.073 3.712 -24.971 1.00 97.56 99 ARG A C 1
ATOM 772 O O . ARG A 1 99 ? -0.633 4.322 -25.944 1.00 97.56 99 ARG A O 1
ATOM 779 N N . ARG A 1 100 ? -2.236 4.024 -24.388 1.00 97.31 100 ARG A N 1
ATOM 780 C CA . ARG A 1 100 ? -3.071 5.163 -24.806 1.00 97.31 100 ARG A CA 1
ATOM 781 C C . ARG A 1 100 ? -2.324 6.484 -24.635 1.00 97.31 100 ARG A C 1
ATOM 783 O O . ARG A 1 100 ? -2.286 7.270 -25.575 1.00 97.31 100 ARG A O 1
ATOM 790 N N . ALA A 1 101 ? -1.691 6.693 -23.481 1.00 96.94 101 ALA A N 1
ATOM 791 C CA . ALA A 1 101 ? -0.914 7.899 -23.203 1.00 96.94 101 ALA A CA 1
ATOM 792 C C . ALA A 1 101 ? 0.265 8.063 -24.177 1.00 96.94 101 ALA A C 1
ATOM 794 O O . ALA A 1 101 ? 0.487 9.153 -24.702 1.00 96.94 101 ALA A O 1
ATOM 795 N N . TYR A 1 102 ? 0.978 6.973 -24.472 1.00 95.81 102 TYR A N 1
ATOM 796 C CA . TYR A 1 102 ? 2.086 6.978 -25.425 1.00 95.81 102 TYR A CA 1
ATOM 797 C C . TYR A 1 102 ? 1.634 7.336 -26.848 1.00 95.81 102 TYR A C 1
ATOM 799 O O . TYR A 1 102 ? 2.224 8.214 -27.475 1.00 95.81 102 TYR A O 1
ATOM 807 N N . ARG A 1 103 ? 0.554 6.711 -27.343 1.00 95.75 103 ARG A N 1
ATOM 808 C CA . ARG A 1 103 ? -0.013 7.030 -28.667 1.00 95.75 103 ARG A CA 1
ATOM 809 C C . ARG A 1 103 ? -0.451 8.488 -28.751 1.00 95.75 103 ARG A C 1
ATOM 811 O O . ARG A 1 103 ? -0.024 9.188 -29.656 1.00 95.75 103 ARG A O 1
ATOM 818 N N . ALA A 1 104 ? -1.195 8.969 -27.754 1.00 95.19 104 ALA A N 1
ATOM 819 C CA . ALA A 1 104 ? -1.666 10.352 -27.715 1.00 95.19 104 ALA A CA 1
ATOM 820 C C . ALA A 1 104 ? -0.520 11.381 -27.741 1.00 95.19 104 ALA A C 1
ATOM 822 O O . ALA A 1 104 ? -0.660 12.444 -28.344 1.00 95.19 104 ALA A O 1
ATOM 823 N N . TYR A 1 105 ? 0.619 11.081 -27.107 1.00 93.50 105 TYR A N 1
ATOM 824 C CA . TYR A 1 105 ? 1.815 11.920 -27.205 1.00 93.50 105 TYR A CA 1
ATOM 825 C C . TYR A 1 105 ? 2.390 11.926 -28.627 1.00 93.50 105 TYR A C 1
ATOM 827 O O . TYR A 1 105 ? 2.638 12.995 -29.180 1.00 93.50 105 TYR A O 1
ATOM 835 N N . HIS A 1 106 ? 2.571 10.750 -29.232 1.00 89.75 106 HIS A N 1
ATOM 836 C CA . HIS A 1 106 ? 3.137 10.639 -30.576 1.00 89.75 106 HIS A CA 1
ATOM 837 C C . HIS A 1 106 ? 2.244 11.252 -31.658 1.00 89.75 106 HIS A C 1
ATOM 839 O O . HIS A 1 106 ? 2.759 11.966 -32.513 1.00 89.75 106 HIS A O 1
ATOM 845 N N . ASP A 1 107 ? 0.928 11.066 -31.574 1.00 91.69 107 ASP A N 1
ATOM 846 C CA . ASP A 1 107 ? -0.034 11.661 -32.510 1.00 91.69 107 ASP A CA 1
ATOM 847 C C . ASP A 1 107 ? -0.034 13.198 -32.427 1.00 91.69 107 ASP A C 1
ATOM 849 O O . ASP A 1 107 ? -0.281 13.880 -33.417 1.00 91.69 107 ASP A O 1
ATOM 853 N N . ARG A 1 108 ? 0.280 13.763 -31.252 1.00 83.62 108 ARG A N 1
ATOM 854 C CA . ARG A 1 108 ? 0.361 15.215 -31.031 1.00 83.62 108 ARG A CA 1
ATOM 855 C C . ARG A 1 108 ? 1.676 15.841 -31.503 1.00 83.62 108 ARG A C 1
ATOM 857 O O . ARG A 1 108 ? 1.692 17.027 -31.810 1.00 83.62 108 ARG A O 1
ATOM 864 N N . VAL A 1 109 ? 2.780 15.095 -31.466 1.00 76.81 109 VAL A N 1
ATOM 865 C CA . VAL A 1 109 ? 4.130 15.608 -31.779 1.00 76.81 109 VAL A CA 1
ATOM 866 C C . VAL A 1 109 ? 4.560 15.255 -33.210 1.00 76.81 109 VAL A C 1
ATOM 868 O O . VAL A 1 109 ? 5.455 15.895 -33.752 1.00 76.81 109 VAL A O 1
ATOM 871 N N . GLY A 1 110 ? 3.939 14.240 -33.818 1.00 63.88 110 GLY A N 1
ATOM 872 C CA . GLY A 1 110 ? 4.230 13.761 -35.172 1.00 63.88 110 GLY A CA 1
ATOM 873 C C . GLY A 1 110 ? 3.331 14.310 -36.287 1.00 63.88 110 GLY A C 1
ATOM 874 O O . GLY A 1 110 ? 3.460 13.835 -37.414 1.00 63.88 110 GLY A O 1
ATOM 875 N N . GLY A 1 111 ? 2.434 15.256 -35.990 1.00 51.12 111 GLY A N 1
ATOM 876 C CA . GLY A 1 111 ? 1.663 16.034 -36.972 1.00 51.12 111 GLY A CA 1
ATOM 877 C C . GLY A 1 111 ? 2.154 17.472 -37.039 1.00 51.12 111 GLY A C 1
ATOM 878 O O . GLY A 1 111 ? 2.147 18.030 -38.157 1.00 51.12 111 GLY A O 1
#